Protein AF-A0A6I4TCM5-F1 (afdb_monomer_lite)

pLDDT: mean 86.2, std 10.58, range [51.59, 96.62]

Foldseek 3Di:
DDKDKAPVSLVVQCVDPVVVVCVVVCVVQVVVCVVPPDNIRQMEEEEEPPDDCVVVVDDPVAFPDWDDDVQWIWTWHQDDPVRRIYIYIYGD

Radius of gyration: 12.42 Å; chains: 1; bounding box: 27×29×29 Å

Structure (mmCIF, N/CA/C/O backbone):
data_AF-A0A6I4TCM5-F1
#
_entry.id   AF-A0A6I4TCM5-F1
#
loop_
_atom_site.group_PDB
_atom_site.id
_atom_site.type_symbol
_atom_site.label_atom_id
_atom_site.label_alt_id
_atom_site.label_comp_id
_atom_site.label_asym_id
_atom_site.label_entity_id
_atom_site.label_seq_id
_atom_site.pdbx_PDB_ins_code
_atom_site.Cartn_x
_atom_site.Cartn_y
_atom_site.Cartn_z
_atom_site.occupancy
_atom_site.B_iso_or_equiv
_atom_site.auth_seq_id
_atom_site.auth_comp_id
_atom_site.auth_asym_id
_atom_site.auth_atom_id
_atom_site.pdbx_PDB_model_num
ATOM 1 N N . MET A 1 1 ? -11.562 -1.858 0.340 1.00 87.38 1 MET A N 1
ATOM 2 C CA . MET A 1 1 ? -10.214 -2.125 -0.186 1.00 87.38 1 MET A CA 1
ATOM 3 C C . MET A 1 1 ? -10.037 -1.417 -1.518 1.00 87.38 1 MET A C 1
ATOM 5 O O . MET A 1 1 ? -10.888 -1.559 -2.390 1.00 87.38 1 MET A O 1
ATOM 9 N N . ILE A 1 2 ? -8.963 -0.645 -1.654 1.00 92.62 2 ILE A N 1
ATOM 10 C CA . ILE A 1 2 ? -8.508 0.007 -2.889 1.00 92.62 2 ILE A CA 1
ATOM 11 C C . ILE A 1 2 ? -7.282 -0.769 -3.370 1.00 92.62 2 ILE A C 1
ATOM 13 O O . ILE A 1 2 ? -6.430 -1.094 -2.549 1.00 92.62 2 ILE A O 1
ATOM 17 N N . VAL A 1 3 ? -7.198 -1.076 -4.664 1.00 92.62 3 VAL A N 1
ATOM 18 C CA . VAL A 1 3 ? -6.056 -1.775 -5.270 1.00 92.62 3 VAL A CA 1
ATOM 19 C C . VAL A 1 3 ? -5.538 -0.935 -6.428 1.00 92.62 3 VAL A C 1
ATOM 21 O O . VAL A 1 3 ? -6.327 -0.519 -7.271 1.00 92.62 3 VAL A O 1
ATOM 24 N N . LEU A 1 4 ? -4.232 -0.695 -6.450 1.00 91.12 4 LEU A N 1
ATOM 25 C CA . LEU A 1 4 ? -3.523 0.110 -7.438 1.00 91.12 4 LEU A CA 1
ATOM 26 C C . LEU A 1 4 ? -2.500 -0.798 -8.122 1.00 91.12 4 LEU A C 1
ATOM 28 O O . LEU A 1 4 ? -1.723 -1.478 -7.446 1.00 91.12 4 LEU A O 1
ATOM 32 N N . ARG A 1 5 ? -2.530 -0.851 -9.451 1.00 87.12 5 ARG A N 1
ATOM 33 C CA . ARG A 1 5 ? -1.666 -1.717 -10.268 1.00 87.12 5 ARG A CA 1
ATOM 34 C C . ARG A 1 5 ? -0.850 -0.941 -11.289 1.00 87.12 5 ARG A C 1
ATOM 36 O O . ARG A 1 5 ? 0.110 -1.474 -11.824 1.00 87.12 5 ARG A O 1
ATOM 43 N N . THR A 1 6 ? -1.233 0.299 -11.563 1.00 84.75 6 THR A N 1
ATOM 44 C CA . THR A 1 6 ? -0.600 1.140 -12.578 1.00 84.75 6 THR A CA 1
ATOM 45 C C . THR A 1 6 ? -0.170 2.482 -12.000 1.00 84.75 6 THR A C 1
ATOM 47 O O . THR A 1 6 ? -0.737 2.961 -11.014 1.00 84.75 6 THR A O 1
ATOM 50 N N . ALA A 1 7 ? 0.790 3.134 -12.661 1.00 83.75 7 ALA A N 1
ATOM 51 C CA . ALA A 1 7 ? 1.219 4.489 -12.310 1.00 83.75 7 ALA A CA 1
ATOM 52 C C . ALA A 1 7 ? 0.063 5.495 -12.336 1.00 83.75 7 ALA A C 1
ATOM 54 O O . ALA A 1 7 ? -0.093 6.274 -11.404 1.00 83.75 7 ALA A O 1
ATOM 55 N N . GLY A 1 8 ? -0.814 5.418 -13.341 1.00 86.44 8 GLY A N 1
ATOM 56 C CA . GLY A 1 8 ? -1.961 6.323 -13.440 1.00 86.44 8 GLY A CA 1
ATOM 57 C C . GLY A 1 8 ? -2.978 6.154 -12.304 1.00 86.44 8 GLY A C 1
ATOM 58 O O . GLY A 1 8 ? -3.518 7.144 -11.812 1.00 86.44 8 GLY A O 1
ATOM 59 N N . GLU A 1 9 ? -3.234 4.919 -11.859 1.00 91.06 9 GLU A N 1
ATOM 60 C CA . GLU A 1 9 ? -4.093 4.662 -10.692 1.00 91.06 9 GLU A CA 1
ATOM 61 C C . GLU A 1 9 ? -3.465 5.197 -9.408 1.00 91.06 9 GLU A C 1
ATOM 63 O O . GLU A 1 9 ? -4.166 5.777 -8.576 1.00 91.06 9 GLU A O 1
ATOM 68 N N . LEU A 1 10 ? -2.151 5.023 -9.260 1.00 90.38 10 LEU A N 1
ATOM 69 C CA . LEU A 1 10 ? -1.411 5.528 -8.117 1.00 90.38 10 LEU A CA 1
ATOM 70 C C . LEU A 1 10 ? -1.421 7.058 -8.070 1.00 90.38 10 LEU A C 1
ATOM 72 O O . LEU A 1 10 ? -1.788 7.621 -7.042 1.00 90.38 10 LEU A O 1
ATOM 76 N N . ASP A 1 11 ? -1.128 7.730 -9.181 1.00 90.56 11 ASP A N 1
ATOM 77 C CA . ASP A 1 11 ? -1.164 9.192 -9.277 1.00 90.56 11 ASP A CA 1
ATOM 78 C C . ASP A 1 11 ? -2.555 9.745 -8.933 1.00 90.56 11 ASP A C 1
ATOM 80 O O . ASP A 1 11 ? -2.701 10.683 -8.141 1.00 90.56 11 ASP A O 1
ATOM 84 N N . ALA A 1 12 ? -3.607 9.128 -9.482 1.00 92.12 12 ALA A N 1
ATOM 85 C CA . ALA A 1 12 ? -4.984 9.505 -9.182 1.00 92.12 12 ALA A CA 1
ATOM 86 C C . ALA A 1 12 ? -5.329 9.289 -7.700 1.00 92.12 12 ALA A C 1
ATOM 88 O O . ALA A 1 12 ? -6.032 10.106 -7.098 1.00 92.12 12 ALA A O 1
ATOM 89 N N . PHE A 1 13 ? -4.826 8.210 -7.098 1.00 93.88 13 PHE A N 1
ATOM 90 C CA . PHE A 1 13 ? -5.023 7.915 -5.686 1.00 93.88 13 PHE A CA 1
ATOM 91 C C . PHE A 1 13 ? -4.293 8.910 -4.778 1.00 93.88 13 PHE A C 1
ATOM 93 O O . PHE A 1 13 ? -4.917 9.433 -3.852 1.00 93.88 13 PHE A O 1
ATOM 100 N N . LEU A 1 14 ? -3.027 9.233 -5.058 1.00 94.06 14 LEU A N 1
ATOM 101 C CA . LEU A 1 14 ? -2.219 10.189 -4.287 1.00 94.06 14 LEU A CA 1
ATOM 102 C C . LEU A 1 14 ? -2.812 11.608 -4.299 1.00 94.06 14 LEU A C 1
ATOM 104 O O . LEU A 1 14 ? -2.639 12.372 -3.350 1.00 94.06 14 LEU A O 1
ATOM 108 N N . ALA A 1 15 ? -3.613 11.952 -5.312 1.00 95.50 15 ALA A N 1
ATOM 109 C CA . ALA A 1 15 ? -4.364 13.206 -5.333 1.00 95.50 15 ALA A CA 1
ATOM 110 C C . ALA A 1 15 ? -5.517 13.268 -4.302 1.00 95.50 15 ALA A C 1
ATOM 112 O O . ALA A 1 15 ? -6.000 14.363 -3.989 1.00 95.50 15 ALA A O 1
ATOM 113 N N . THR A 1 16 ? -5.963 12.129 -3.761 1.00 96.56 16 THR A N 1
ATOM 114 C CA . THR A 1 16 ? -7.034 12.048 -2.751 1.00 96.56 16 THR A CA 1
ATOM 115 C C . THR A 1 16 ? -6.516 12.316 -1.329 1.00 96.56 16 THR A C 1
ATOM 117 O O . THR A 1 16 ? -5.324 12.158 -1.070 1.00 96.56 16 THR A O 1
ATOM 120 N N . PRO A 1 17 ? -7.384 12.673 -0.357 1.00 96.62 17 PRO A N 1
ATOM 121 C CA . PRO A 1 17 ? -6.962 12.839 1.038 1.00 96.62 17 PRO A CA 1
ATOM 122 C C . PRO A 1 17 ? -6.295 11.589 1.627 1.00 96.62 17 PRO A C 1
ATOM 124 O O . PRO A 1 17 ? -5.246 11.696 2.251 1.00 96.62 17 PRO A O 1
ATOM 127 N N . LEU A 1 18 ? -6.863 10.405 1.369 1.00 94.25 18 LEU A N 1
ATOM 128 C CA . LEU A 1 18 ? -6.298 9.138 1.835 1.00 94.25 18 LEU A CA 1
ATOM 129 C C . LEU A 1 18 ? -4.949 8.844 1.171 1.00 94.25 18 LEU A C 1
ATOM 131 O O . LEU A 1 18 ? -4.033 8.379 1.839 1.00 94.25 18 LEU A O 1
ATOM 135 N N . GLY A 1 19 ? -4.814 9.157 -0.118 1.00 94.38 19 GLY A N 1
ATOM 136 C CA . GLY A 1 19 ? -3.546 9.025 -0.828 1.00 94.38 19 GLY A CA 1
ATOM 137 C C . GLY A 1 19 ? -2.435 9.846 -0.189 1.00 94.38 19 GLY A C 1
ATOM 138 O O . GLY A 1 19 ? -1.380 9.296 0.110 1.00 94.38 19 GLY A O 1
ATOM 139 N N . ARG A 1 20 ? -2.710 11.116 0.128 1.00 95.25 20 ARG A N 1
ATOM 140 C CA . ARG A 1 20 ? -1.766 12.001 0.833 1.00 95.25 20 ARG A CA 1
ATOM 141 C C . ARG A 1 20 ? -1.410 11.512 2.236 1.00 95.25 20 ARG A C 1
ATOM 143 O O . ARG A 1 20 ? -0.283 11.704 2.673 1.00 95.25 20 ARG A O 1
ATOM 150 N N . GLU A 1 21 ? -2.349 10.883 2.948 1.00 95.94 21 GLU A N 1
ATOM 151 C CA . GLU A 1 21 ? -2.067 10.251 4.249 1.00 95.94 21 GLU A CA 1
ATOM 152 C C . GLU A 1 21 ? -1.064 9.093 4.102 1.00 95.94 21 GLU A C 1
ATOM 154 O O . GLU A 1 21 ? -0.191 8.923 4.950 1.00 95.94 21 GLU A O 1
ATOM 159 N N . THR A 1 22 ? -1.173 8.311 3.025 1.00 95.06 22 THR A N 1
ATOM 160 C CA . THR A 1 22 ? -0.331 7.128 2.777 1.00 95.06 22 THR A CA 1
ATOM 161 C C . THR A 1 22 ? 0.958 7.411 2.002 1.00 95.06 22 THR A C 1
ATOM 163 O O . THR A 1 22 ? 1.861 6.578 1.998 1.00 95.06 22 THR A O 1
ATOM 166 N N . GLU A 1 23 ? 1.065 8.572 1.355 1.00 94.75 23 GLU A N 1
ATOM 167 C CA . GLU A 1 23 ? 2.187 8.959 0.491 1.00 94.75 23 GLU A CA 1
ATOM 168 C C . GLU A 1 23 ? 3.565 8.792 1.156 1.00 94.75 23 GLU A C 1
ATOM 170 O O . GLU A 1 23 ? 4.432 8.186 0.525 1.00 94.75 23 GLU A O 1
ATOM 175 N N . PRO A 1 24 ? 3.787 9.195 2.428 1.00 95.50 24 PRO A N 1
ATOM 176 C CA . PRO A 1 24 ? 5.091 9.022 3.075 1.00 95.50 24 PRO A CA 1
ATOM 177 C C . PRO A 1 24 ? 5.512 7.556 3.250 1.00 95.50 24 PRO A C 1
ATOM 179 O O . PRO A 1 24 ? 6.698 7.280 3.402 1.00 95.50 24 PRO A O 1
ATOM 182 N N . ILE A 1 25 ? 4.549 6.628 3.249 1.00 95.19 25 ILE A N 1
ATOM 183 C CA . ILE A 1 25 ? 4.791 5.183 3.349 1.00 95.19 25 ILE A CA 1
ATOM 184 C C . ILE A 1 25 ? 5.052 4.599 1.956 1.00 95.19 25 ILE A C 1
ATOM 186 O O . ILE A 1 25 ? 5.904 3.733 1.798 1.00 95.19 25 ILE A O 1
ATOM 190 N N . ILE A 1 26 ? 4.330 5.075 0.936 1.00 92.12 26 ILE A N 1
ATOM 191 C CA . ILE A 1 26 ? 4.416 4.553 -0.435 1.00 92.12 26 ILE A CA 1
ATOM 192 C C . ILE A 1 26 ? 5.668 5.065 -1.161 1.00 92.12 26 ILE A C 1
ATOM 194 O O . ILE A 1 26 ? 6.319 4.289 -1.857 1.00 92.12 26 ILE A O 1
ATOM 198 N N . ALA A 1 27 ? 6.022 6.344 -1.012 1.00 91.19 27 ALA A N 1
ATOM 199 C CA . ALA A 1 27 ? 7.084 6.981 -1.795 1.00 91.19 27 ALA A CA 1
ATOM 200 C C . ALA A 1 27 ? 8.451 6.261 -1.721 1.00 91.19 27 ALA A C 1
ATOM 202 O O . ALA A 1 27 ? 9.026 6.015 -2.783 1.00 91.19 27 ALA A O 1
ATOM 203 N N . PRO A 1 28 ? 8.941 5.809 -0.545 1.00 90.19 28 PRO A N 1
ATOM 204 C CA . PRO A 1 28 ? 10.195 5.056 -0.466 1.00 90.19 28 PRO A CA 1
ATOM 205 C C . PRO A 1 28 ? 10.172 3.735 -1.248 1.00 90.19 28 PRO A C 1
ATOM 207 O O . PRO A 1 28 ? 11.216 3.251 -1.678 1.00 90.19 28 PRO A O 1
ATOM 210 N N . HIS A 1 29 ? 8.999 3.124 -1.441 1.00 87.81 29 HIS A N 1
ATOM 211 C CA . HIS A 1 29 ? 8.869 1.920 -2.269 1.00 87.81 29 HIS A CA 1
ATOM 212 C C . HIS A 1 29 ? 8.987 2.236 -3.740 1.00 87.81 29 HIS A C 1
ATOM 214 O O . HIS A 1 29 ? 9.661 1.508 -4.457 1.00 87.81 29 HIS A O 1
ATOM 220 N N . LEU A 1 30 ? 8.361 3.324 -4.182 1.00 85.00 30 LEU A N 1
ATOM 221 C CA . LEU A 1 30 ? 8.427 3.752 -5.576 1.00 85.00 30 LEU A CA 1
ATOM 222 C C . LEU A 1 30 ? 9.853 4.124 -5.973 1.00 85.00 30 LEU A C 1
ATOM 224 O O . LEU A 1 30 ? 10.287 3.747 -7.054 1.00 85.00 30 LEU A O 1
ATOM 228 N N . GLU A 1 31 ? 10.591 4.802 -5.092 1.00 84.50 31 GLU A N 1
ATOM 229 C CA . GLU A 1 31 ? 12.005 5.120 -5.317 1.00 84.50 31 GLU A CA 1
ATOM 230 C C . GLU A 1 31 ? 12.844 3.850 -5.490 1.00 84.50 31 GLU A C 1
ATOM 232 O O . GLU A 1 31 ? 13.593 3.742 -6.458 1.00 84.50 31 GLU A O 1
ATOM 237 N N . ARG A 1 32 ? 12.662 2.855 -4.610 1.00 79.94 32 ARG A N 1
ATOM 238 C CA . ARG A 1 32 ? 13.351 1.559 -4.723 1.00 79.94 32 ARG A CA 1
ATOM 239 C C . ARG A 1 32 ? 12.954 0.800 -5.982 1.00 79.94 32 ARG A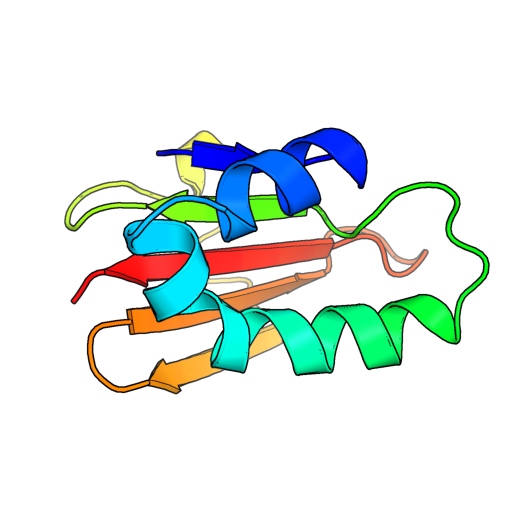 C 1
ATOM 241 O O . ARG A 1 32 ? 13.809 0.199 -6.615 1.00 79.94 32 ARG A O 1
ATOM 248 N N . LEU A 1 33 ? 11.672 0.809 -6.341 1.00 76.44 33 LEU A N 1
ATOM 249 C CA . LEU A 1 33 ? 11.167 0.121 -7.528 1.00 76.44 33 LEU A CA 1
ATOM 250 C C . LEU A 1 33 ? 11.626 0.793 -8.821 1.00 76.44 33 LEU A C 1
ATOM 252 O O . LEU A 1 33 ? 11.846 0.085 -9.789 1.00 76.44 33 LEU A O 1
ATOM 256 N N . ALA A 1 34 ? 11.830 2.112 -8.835 1.00 75.62 34 ALA A N 1
ATOM 257 C CA . ALA A 1 34 ? 12.348 2.833 -9.997 1.00 75.62 34 ALA A CA 1
ATOM 258 C C . ALA A 1 34 ? 13.789 2.435 -10.369 1.00 75.62 34 ALA A C 1
ATOM 260 O O . ALA A 1 34 ? 14.209 2.662 -11.503 1.00 75.62 34 ALA A O 1
ATOM 261 N N . GLU A 1 35 ? 14.550 1.838 -9.442 1.00 67.75 35 GLU A N 1
ATOM 262 C CA . GLU A 1 35 ? 15.864 1.246 -9.740 1.00 67.75 35 GLU A CA 1
ATOM 263 C C . GLU A 1 35 ? 15.756 -0.037 -10.578 1.00 67.75 35 GLU A C 1
ATOM 265 O O . GLU A 1 35 ? 16.730 -0.455 -11.209 1.00 67.75 35 GLU A O 1
ATOM 270 N N . TYR A 1 36 ? 14.575 -0.652 -10.609 1.00 59.06 36 TYR A N 1
ATOM 271 C CA . TYR A 1 36 ? 14.274 -1.820 -11.413 1.00 59.06 36 TYR A CA 1
ATOM 272 C C . TYR A 1 36 ? 13.431 -1.380 -12.619 1.00 59.06 36 TYR A C 1
ATOM 274 O O . TYR A 1 36 ? 12.434 -0.682 -12.468 1.00 59.06 36 TYR A O 1
ATOM 282 N N . GLU A 1 37 ? 13.803 -1.781 -13.838 1.00 55.59 37 GLU A N 1
ATOM 283 C CA . GLU A 1 37 ? 13.030 -1.494 -15.063 1.00 55.59 37 GLU A CA 1
ATOM 284 C C . GLU A 1 37 ? 11.729 -2.325 -15.128 1.00 55.59 37 GLU A C 1
ATOM 286 O O . GLU A 1 37 ? 11.454 -3.006 -16.114 1.00 55.59 37 GLU A O 1
ATOM 291 N N . PHE A 1 38 ? 10.928 -2.331 -14.061 1.00 56.16 38 PHE A N 1
ATOM 292 C CA . PHE A 1 38 ? 9.608 -2.940 -14.084 1.00 56.16 38 PHE A CA 1
ATOM 293 C C . PHE A 1 38 ? 8.624 -1.951 -14.706 1.00 56.16 38 PHE A C 1
ATOM 295 O O . PHE A 1 38 ? 8.358 -0.878 -14.168 1.00 56.16 38 PHE A O 1
ATOM 302 N N . GLU A 1 39 ? 8.080 -2.328 -15.864 1.00 51.59 39 GLU A N 1
ATOM 303 C CA . GLU A 1 39 ? 7.007 -1.587 -16.539 1.00 51.59 39 GLU A CA 1
ATOM 304 C C . GLU A 1 39 ? 5.726 -1.517 -15.677 1.00 51.59 39 GLU A C 1
ATOM 306 O O . GLU A 1 39 ? 4.914 -0.606 -15.850 1.00 51.59 39 GLU A O 1
ATOM 311 N N . ASP A 1 40 ? 5.591 -2.428 -14.703 1.00 56.75 40 ASP A N 1
ATOM 312 C CA . ASP A 1 40 ? 4.487 -2.518 -13.751 1.00 56.75 40 ASP A CA 1
ATOM 313 C C . ASP A 1 40 ? 4.945 -2.162 -12.325 1.00 56.75 40 ASP A C 1
ATOM 315 O O . ASP A 1 40 ? 5.957 -2.657 -11.825 1.00 56.75 40 ASP A O 1
ATOM 319 N N . ILE A 1 41 ? 4.168 -1.331 -11.626 1.00 60.84 41 ILE A N 1
ATOM 320 C CA . ILE A 1 41 ? 4.396 -1.054 -10.200 1.00 60.84 41 ILE A CA 1
ATOM 321 C C . ILE A 1 41 ? 4.088 -2.332 -9.406 1.00 60.84 41 ILE A C 1
ATOM 323 O O . ILE A 1 41 ? 3.141 -3.057 -9.726 1.00 60.84 41 ILE A O 1
ATOM 327 N N . ALA A 1 42 ? 4.829 -2.582 -8.319 1.00 69.44 42 ALA A N 1
ATOM 328 C CA . ALA A 1 42 ? 4.365 -3.499 -7.280 1.00 69.44 42 ALA A CA 1
ATOM 329 C C . ALA A 1 42 ? 2.906 -3.174 -6.916 1.00 69.44 42 ALA A C 1
ATOM 331 O O . ALA A 1 42 ? 2.502 -2.014 -6.821 1.00 69.44 42 ALA A O 1
ATOM 332 N N . ALA A 1 43 ? 2.087 -4.198 -6.725 1.00 85.75 43 ALA A N 1
ATOM 333 C CA . ALA A 1 43 ? 0.673 -3.979 -6.484 1.00 85.75 43 ALA A CA 1
ATOM 334 C C . ALA A 1 43 ? 0.458 -3.358 -5.100 1.00 85.75 43 ALA A C 1
ATOM 336 O O . ALA A 1 43 ? 0.891 -3.914 -4.093 1.00 85.75 43 ALA A O 1
ATOM 337 N N . ILE A 1 44 ? -0.235 -2.223 -5.025 1.00 89.75 44 ILE A N 1
ATOM 338 C CA . ILE A 1 44 ? -0.502 -1.551 -3.749 1.00 89.75 44 ILE A CA 1
ATOM 339 C C . ILE A 1 44 ? -1.957 -1.796 -3.365 1.00 89.75 44 ILE A C 1
ATOM 341 O O . ILE A 1 44 ? -2.861 -1.548 -4.164 1.00 89.75 44 ILE A O 1
ATOM 345 N N . ALA A 1 45 ? -2.212 -2.254 -2.141 1.00 92.44 45 ALA A N 1
ATOM 346 C CA . ALA A 1 45 ? -3.563 -2.332 -1.595 1.00 92.44 45 ALA A CA 1
ATOM 347 C C . ALA A 1 45 ? -3.703 -1.458 -0.350 1.00 92.44 45 ALA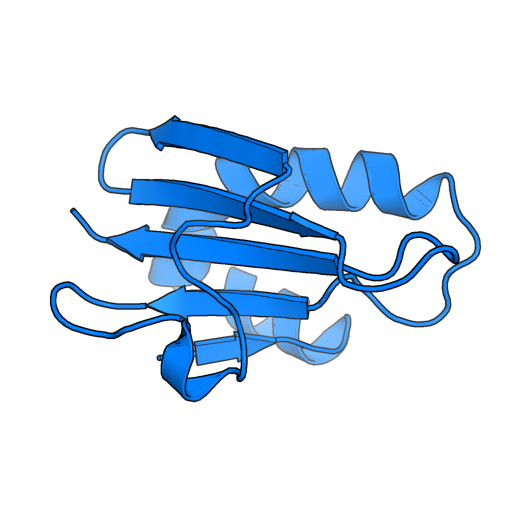 A C 1
ATOM 349 O O . ALA A 1 45 ? -2.930 -1.585 0.592 1.00 92.44 45 ALA A O 1
ATOM 350 N N . VAL A 1 46 ? -4.742 -0.625 -0.308 1.00 92.06 46 VAL A N 1
ATOM 351 C CA . VAL A 1 46 ? -5.110 0.160 0.876 1.00 92.06 46 VAL A CA 1
ATOM 352 C C . VAL A 1 46 ? -6.439 -0.354 1.411 1.00 92.06 46 VAL A C 1
ATOM 354 O O . VAL A 1 46 ? -7.452 -0.372 0.701 1.00 92.06 46 VAL A O 1
ATOM 357 N N . ARG A 1 47 ? -6.44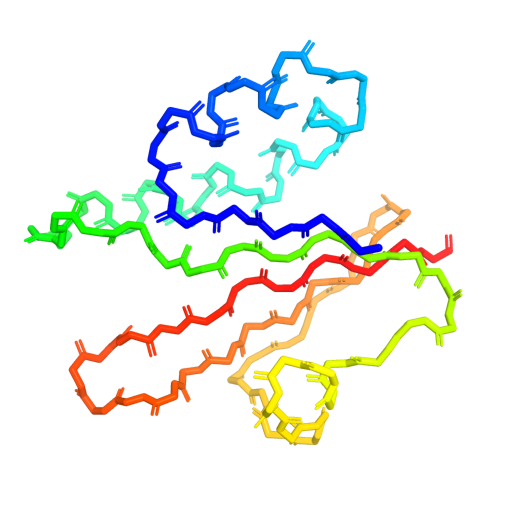4 -0.809 2.662 1.00 92.44 47 ARG A N 1
ATOM 358 C CA . ARG A 1 47 ? -7.573 -1.521 3.263 1.00 92.44 47 ARG A CA 1
ATOM 359 C C . ARG A 1 47 ? -7.986 -0.953 4.617 1.00 92.44 47 ARG A C 1
ATOM 361 O O . ARG A 1 47 ? -7.179 -0.398 5.363 1.00 92.44 47 ARG A O 1
ATOM 368 N N . GLY A 1 48 ? -9.273 -1.086 4.915 1.00 87.75 48 GLY A N 1
ATOM 369 C CA . GLY A 1 48 ? -9.849 -0.717 6.204 1.00 87.75 48 GLY A CA 1
ATOM 370 C C . GLY A 1 48 ? -9.692 -1.816 7.262 1.00 87.75 48 GLY A C 1
ATOM 371 O O . GLY A 1 48 ? -9.364 -2.962 6.932 1.00 87.75 48 GLY A O 1
ATOM 372 N N . PRO A 1 49 ? -9.972 -1.496 8.537 1.00 80.69 49 PRO A N 1
ATOM 373 C CA . PRO A 1 49 ? -9.999 -2.487 9.603 1.00 80.69 49 PRO A CA 1
ATOM 374 C C . PRO A 1 49 ? -11.042 -3.574 9.300 1.00 80.69 49 PRO A C 1
ATOM 376 O O . PRO A 1 49 ? -12.181 -3.281 8.938 1.00 80.69 49 PRO A O 1
ATOM 379 N N . GLY A 1 50 ? -10.642 -4.840 9.437 1.00 81.44 50 GLY A N 1
ATOM 380 C CA . GLY A 1 50 ? -11.486 -6.011 9.166 1.00 81.44 50 GLY A CA 1
ATOM 381 C C . GLY A 1 50 ? -11.395 -6.574 7.741 1.00 81.44 50 GLY A C 1
ATOM 382 O O . GLY A 1 50 ? -11.882 -7.677 7.498 1.00 81.44 50 GLY A O 1
ATOM 383 N N . GLU A 1 51 ? -10.737 -5.884 6.807 1.00 85.56 51 GLU A N 1
ATOM 384 C CA . GLU A 1 51 ? -10.449 -6.428 5.475 1.00 85.56 51 GLU A CA 1
ATOM 385 C C . GLU A 1 51 ? -9.214 -7.347 5.523 1.00 85.56 51 GLU A C 1
ATOM 387 O O . GLU A 1 51 ? -8.242 -7.057 6.219 1.00 85.56 51 GLU A O 1
ATOM 392 N N . SER A 1 52 ? -9.218 -8.463 4.783 1.00 85.31 52 SER A N 1
ATOM 393 C CA . SER A 1 52 ? -8.145 -9.475 4.809 1.00 85.31 52 SER A CA 1
ATOM 394 C C . SER A 1 52 ? -7.375 -9.547 3.489 1.00 85.31 52 SER A C 1
ATOM 396 O O . SER A 1 52 ? -7.992 -9.589 2.423 1.00 85.31 52 SER A O 1
ATOM 398 N N . VAL A 1 53 ? -6.044 -9.684 3.554 1.00 86.94 53 VAL A N 1
ATOM 399 C CA . VAL A 1 53 ? -5.182 -9.947 2.383 1.00 86.94 53 VAL A CA 1
ATOM 400 C C . VAL A 1 53 ? -5.506 -11.266 1.676 1.00 86.94 53 VAL A C 1
ATOM 402 O O . VAL A 1 53 ? -5.201 -11.416 0.497 1.00 86.94 53 VAL A O 1
ATOM 405 N N . ARG A 1 54 ? -6.234 -12.185 2.329 1.00 87.81 54 ARG A N 1
ATOM 406 C CA . ARG A 1 54 ? -6.751 -13.406 1.684 1.00 87.81 54 ARG A CA 1
ATOM 407 C C . ARG A 1 54 ? -7.633 -13.102 0.473 1.00 87.81 54 ARG A C 1
ATOM 409 O O . ARG A 1 54 ? -7.671 -13.890 -0.464 1.00 87.81 54 ARG A O 1
ATOM 416 N N . SER A 1 55 ? -8.314 -11.954 0.466 1.00 85.81 55 SER A N 1
ATOM 417 C CA . SER A 1 55 ? -9.111 -11.500 -0.685 1.00 85.81 55 SER A CA 1
ATOM 418 C C . SER A 1 55 ? -8.267 -11.165 -1.922 1.00 85.81 55 SER A C 1
ATOM 420 O O . SER A 1 55 ? -8.789 -11.164 -3.032 1.00 85.81 55 SER A O 1
ATOM 422 N N . LEU A 1 56 ? -6.963 -10.943 -1.737 1.00 84.75 56 LEU A N 1
ATOM 423 C CA . LEU A 1 56 ? -5.968 -10.742 -2.791 1.00 84.75 56 LEU A CA 1
ATOM 424 C C . LEU A 1 56 ? -5.248 -12.050 -3.165 1.00 84.75 56 LEU A C 1
ATOM 426 O O . LEU A 1 56 ? -4.321 -12.027 -3.968 1.00 84.75 56 LEU A O 1
ATOM 430 N N . GLY A 1 57 ? -5.655 -13.182 -2.578 1.00 86.81 57 GLY A N 1
ATOM 431 C CA . GLY A 1 57 ? -4.984 -14.473 -2.735 1.00 86.81 57 GLY A CA 1
ATOM 432 C C . GLY A 1 57 ? -3.694 -14.616 -1.922 1.00 86.81 57 GLY A C 1
ATOM 433 O O . GLY A 1 57 ? -2.958 -15.571 -2.145 1.00 86.81 57 GLY A O 1
ATOM 434 N N . LEU A 1 58 ? -3.416 -13.695 -0.992 1.00 87.00 58 LEU A N 1
ATOM 435 C CA . LEU A 1 58 ? -2.206 -13.706 -0.167 1.00 87.00 58 LEU A CA 1
ATOM 436 C C . LEU A 1 58 ? -2.412 -14.471 1.143 1.00 87.00 58 LEU A C 1
ATOM 438 O O . LEU A 1 58 ? -3.492 -14.433 1.747 1.00 87.00 58 LEU A O 1
ATOM 442 N N . ASP A 1 59 ? -1.350 -15.125 1.608 1.00 85.62 59 ASP A N 1
ATOM 443 C CA . ASP A 1 59 ? -1.291 -15.679 2.957 1.00 85.62 59 ASP A CA 1
ATOM 444 C C . ASP A 1 59 ? -0.945 -14.558 3.959 1.00 85.62 59 ASP A C 1
ATOM 446 O O . ASP A 1 59 ? 0.113 -13.939 3.822 1.00 85.62 59 ASP A O 1
ATOM 450 N N . PRO A 1 60 ? -1.813 -14.258 4.949 1.00 84.38 60 PRO A N 1
ATOM 451 C CA . PRO A 1 60 ? -1.560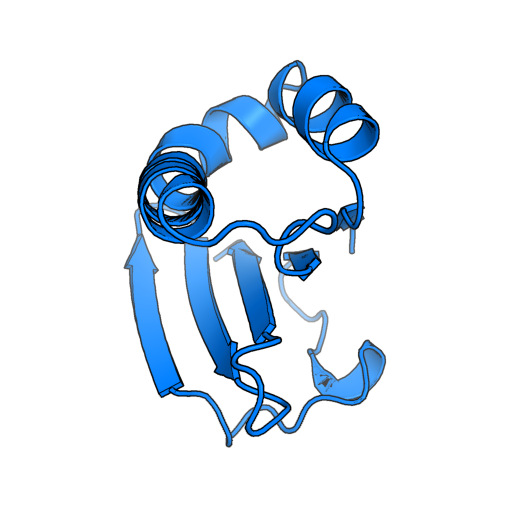 -13.206 5.935 1.00 84.38 60 PRO A CA 1
ATOM 452 C C . PRO A 1 60 ? -0.301 -13.425 6.775 1.00 84.38 60 PRO A C 1
ATOM 454 O O . PRO A 1 60 ? 0.241 -12.452 7.284 1.00 84.38 60 PRO A O 1
ATOM 457 N N . ASP A 1 61 ? 0.162 -14.667 6.912 1.00 85.69 61 ASP A N 1
ATOM 458 C CA . ASP A 1 61 ? 1.336 -14.986 7.727 1.00 85.69 61 ASP A CA 1
ATOM 459 C C . ASP A 1 61 ? 2.634 -15.030 6.895 1.00 85.69 61 ASP A C 1
ATOM 461 O O . ASP A 1 61 ? 3.722 -15.213 7.439 1.00 85.69 61 ASP A O 1
ATOM 465 N N . CYS A 1 62 ? 2.540 -14.851 5.572 1.00 85.56 62 CYS A N 1
ATOM 466 C CA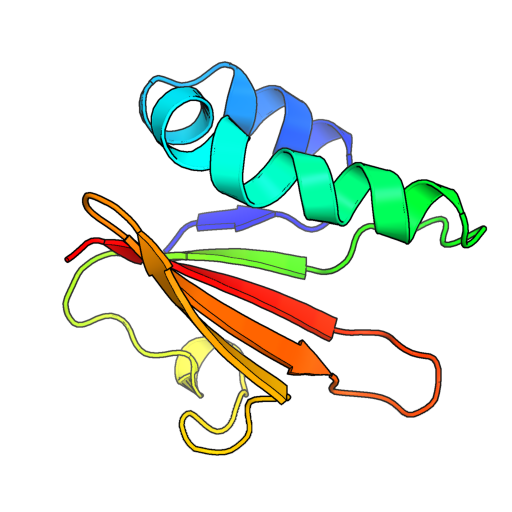 . CYS A 1 62 ? 3.665 -14.931 4.641 1.00 85.56 62 CYS A CA 1
ATOM 467 C C . CYS A 1 62 ? 3.996 -13.551 4.061 1.00 85.56 62 CYS A C 1
ATOM 469 O O . CYS A 1 62 ? 3.760 -13.282 2.883 1.00 85.56 62 CYS A O 1
ATOM 471 N N . TYR A 1 63 ? 4.511 -12.663 4.908 1.00 87.75 63 TYR A N 1
ATOM 472 C CA . TYR A 1 63 ? 5.063 -11.365 4.516 1.00 87.75 63 TYR A CA 1
ATOM 473 C C . TYR A 1 63 ? 6.591 -11.377 4.641 1.00 87.75 63 TYR A C 1
ATOM 475 O O . TYR A 1 63 ? 7.158 -12.086 5.472 1.00 87.75 63 TYR A O 1
ATOM 483 N N . GLU A 1 64 ? 7.261 -10.564 3.833 1.00 89.50 64 GLU A N 1
ATOM 484 C CA . GLU A 1 64 ? 8.699 -10.321 3.949 1.00 89.50 64 GLU A CA 1
ATOM 485 C C . GLU A 1 64 ? 8.991 -9.444 5.167 1.00 89.50 64 GLU A C 1
ATOM 487 O O . GLU A 1 64 ? 9.844 -9.764 5.995 1.00 89.50 64 GLU A O 1
ATOM 492 N N . TYR A 1 65 ? 8.230 -8.359 5.320 1.00 91.19 65 TYR A N 1
ATOM 493 C CA . TYR A 1 65 ? 8.262 -7.550 6.528 1.00 91.19 65 TYR A CA 1
ATOM 494 C C . TYR A 1 65 ? 6.910 -6.898 6.822 1.00 91.19 65 TYR A C 1
ATOM 496 O O . TYR A 1 65 ? 6.039 -6.766 5.960 1.00 91.19 65 TYR A O 1
ATOM 504 N N . ARG A 1 66 ? 6.772 -6.478 8.081 1.00 94.06 66 ARG A N 1
ATOM 505 C CA . ARG A 1 66 ? 5.634 -5.733 8.617 1.00 94.06 66 ARG A CA 1
ATOM 506 C C . ARG A 1 66 ? 6.155 -4.546 9.417 1.00 94.06 66 ARG A C 1
ATOM 508 O O . ARG A 1 66 ? 7.097 -4.698 10.193 1.00 94.06 66 ARG A O 1
ATOM 515 N N . THR A 1 67 ? 5.578 -3.366 9.232 1.00 95.56 67 THR A N 1
ATOM 516 C CA . THR A 1 67 ? 5.987 -2.134 9.924 1.00 95.56 67 THR A CA 1
ATOM 517 C C . THR A 1 67 ? 4.767 -1.325 10.344 1.00 95.56 67 THR A C 1
ATOM 519 O O . THR A 1 67 ? 3.763 -1.268 9.641 1.00 95.56 67 THR A O 1
ATOM 522 N N . GLU A 1 68 ? 4.835 -0.726 11.530 1.00 95.94 68 GLU A N 1
ATOM 523 C CA . GLU A 1 68 ? 3.761 0.104 12.072 1.00 95.94 68 GLU A CA 1
ATOM 524 C C . GLU A 1 68 ? 4.073 1.582 11.838 1.00 95.94 68 GLU A C 1
ATOM 526 O O . GLU A 1 68 ? 5.160 2.064 12.152 1.00 95.94 68 GLU A O 1
ATOM 531 N N . HIS A 1 69 ? 3.086 2.295 11.309 1.00 94.50 69 HIS A N 1
ATOM 532 C CA . HIS A 1 69 ? 3.103 3.727 11.043 1.00 94.50 69 HIS A CA 1
ATOM 533 C C . HIS A 1 69 ? 1.955 4.398 11.806 1.00 94.50 69 HIS A C 1
ATOM 535 O O . HIS A 1 69 ? 0.973 3.742 12.166 1.00 94.50 69 HIS A O 1
ATOM 541 N N . PRO A 1 70 ? 2.006 5.717 12.042 1.00 94.00 70 PRO A N 1
ATOM 542 C CA . PRO A 1 70 ? 0.860 6.434 12.589 1.00 94.00 70 PRO A CA 1
ATOM 543 C C . PRO A 1 70 ? -0.398 6.243 11.721 1.00 94.00 70 PRO A C 1
ATOM 545 O O . PRO A 1 70 ? -0.486 6.761 10.611 1.00 94.00 70 PRO A O 1
ATOM 548 N N . GLY A 1 71 ? -1.379 5.496 12.235 1.00 93.38 71 GLY A N 1
ATOM 549 C CA . GLY A 1 71 ? -2.663 5.241 11.570 1.00 93.38 71 GLY A CA 1
ATOM 550 C C . GLY A 1 71 ? -2.667 4.104 10.542 1.00 93.38 71 GLY A C 1
ATOM 551 O O . GLY A 1 71 ? -3.733 3.809 9.997 1.00 93.38 71 GLY A O 1
ATOM 552 N N . PHE A 1 72 ? -1.523 3.457 10.284 1.00 96.31 72 PHE A N 1
ATOM 553 C CA . PHE A 1 72 ? -1.413 2.374 9.306 1.00 96.31 72 PHE A CA 1
ATOM 554 C C . PHE A 1 72 ? -0.448 1.272 9.746 1.00 96.31 72 PHE A C 1
ATOM 556 O O . PHE A 1 72 ? 0.589 1.522 10.345 1.00 96.31 72 PHE A O 1
ATOM 563 N N . VAL A 1 73 ? -0.754 0.039 9.366 1.00 95.44 73 VAL A N 1
ATOM 564 C CA . VAL A 1 73 ? 0.190 -1.082 9.355 1.00 95.44 73 VAL A CA 1
ATOM 565 C C . VAL A 1 73 ? 0.529 -1.378 7.907 1.00 95.44 73 VAL A C 1
ATOM 567 O O . VAL A 1 73 ? -0.367 -1.576 7.087 1.00 95.44 73 VAL A O 1
ATOM 570 N N . GLU A 1 74 ? 1.817 -1.410 7.614 1.00 95.25 74 GLU A N 1
ATOM 571 C CA . GLU A 1 74 ? 2.373 -1.785 6.327 1.00 95.25 74 GLU A CA 1
ATOM 572 C C . GLU A 1 74 ? 2.822 -3.248 6.356 1.00 95.25 74 GLU A C 1
ATOM 574 O O . GLU A 1 74 ? 3.498 -3.672 7.294 1.00 95.25 74 GLU A O 1
ATOM 579 N N . GLU A 1 75 ? 2.477 -4.003 5.318 1.00 94.56 75 GLU A N 1
ATOM 580 C CA . GLU A 1 75 ? 2.957 -5.364 5.074 1.00 94.56 75 GLU A CA 1
ATOM 581 C C . GLU A 1 75 ? 3.435 -5.470 3.625 1.00 94.56 75 GLU A C 1
ATOM 583 O O . GLU A 1 75 ? 2.715 -5.074 2.705 1.00 94.56 75 GLU A O 1
ATOM 588 N N . VAL A 1 76 ? 4.631 -6.020 3.414 1.00 91.50 76 VAL A N 1
ATOM 589 C CA . VAL A 1 76 ? 5.152 -6.296 2.070 1.00 91.50 76 VAL A CA 1
ATOM 590 C C . VAL A 1 76 ? 5.240 -7.792 1.839 1.00 91.50 76 VAL A C 1
ATOM 592 O O . VAL A 1 76 ? 5.800 -8.523 2.652 1.00 91.50 76 VAL A O 1
ATOM 595 N N . HIS A 1 77 ? 4.679 -8.249 0.722 1.00 90.56 77 HIS A N 1
ATOM 596 C CA . HIS A 1 77 ? 4.674 -9.652 0.320 1.00 90.56 77 HIS A CA 1
ATOM 597 C C . HIS A 1 77 ? 5.380 -9.800 -1.025 1.00 90.56 77 HIS A C 1
ATOM 599 O O . HIS A 1 77 ? 4.904 -9.252 -2.013 1.00 90.56 77 HIS A O 1
ATOM 605 N N . ILE A 1 78 ? 6.454 -10.581 -1.099 1.00 83.50 78 ILE A N 1
ATOM 606 C CA . ILE A 1 78 ? 7.021 -11.019 -2.381 1.00 83.50 78 ILE A CA 1
ATOM 607 C C . ILE A 1 78 ? 6.308 -12.310 -2.779 1.00 83.50 78 ILE A C 1
ATOM 609 O O . ILE A 1 78 ? 6.262 -13.257 -1.997 1.00 83.50 78 ILE A O 1
ATOM 613 N N . VAL A 1 79 ? 5.717 -12.343 -3.972 1.00 81.06 79 VAL A N 1
ATOM 614 C CA . VAL A 1 79 ? 4.894 -13.480 -4.429 1.00 81.06 79 VAL A CA 1
ATOM 615 C C . VAL A 1 79 ? 5.503 -14.235 -5.606 1.00 81.06 79 VAL A C 1
ATOM 617 O O . VAL A 1 79 ? 4.919 -15.213 -6.069 1.00 81.06 79 VAL A O 1
ATOM 620 N N . SER A 1 80 ? 6.659 -13.793 -6.095 1.00 75.62 80 SER A N 1
ATOM 621 C CA . SER A 1 80 ? 7.370 -14.416 -7.205 1.00 75.62 80 SER A CA 1
ATOM 622 C C . SER A 1 80 ? 8.878 -14.183 -7.092 1.00 75.62 80 SER A C 1
ATOM 624 O O . SER A 1 80 ? 9.327 -13.174 -6.548 1.00 75.62 80 SER A O 1
ATOM 626 N N . ASP A 1 81 ? 9.656 -15.125 -7.627 1.00 71.12 81 ASP A N 1
ATOM 627 C CA . ASP A 1 81 ? 11.125 -15.099 -7.625 1.00 71.12 81 ASP A CA 1
ATOM 628 C C . ASP A 1 81 ? 11.705 -13.986 -8.520 1.00 71.12 81 ASP A C 1
ATOM 630 O O . ASP A 1 81 ? 12.884 -13.651 -8.413 1.00 71.12 81 ASP A O 1
ATOM 634 N N . ASP A 1 82 ? 10.884 -13.401 -9.397 1.00 66.06 82 ASP A N 1
ATOM 635 C CA . ASP A 1 82 ? 11.228 -12.225 -10.207 1.00 66.06 82 ASP A CA 1
ATOM 636 C C . ASP A 1 82 ? 11.134 -10.900 -9.431 1.00 66.06 82 ASP A C 1
ATOM 638 O O . ASP A 1 82 ? 11.416 -9.843 -9.990 1.00 66.06 82 ASP A O 1
ATOM 642 N N . GLY A 1 83 ? 10.776 -10.947 -8.144 1.00 65.00 83 GLY A N 1
ATOM 643 C CA . GLY A 1 83 ? 10.657 -9.770 -7.289 1.00 65.00 83 GLY A CA 1
ATOM 644 C C . GLY A 1 83 ? 9.290 -9.088 -7.355 1.00 65.00 83 GLY A C 1
ATOM 645 O O . GLY A 1 83 ? 9.110 -8.049 -6.719 1.00 65.00 83 GLY A O 1
ATOM 646 N N . PHE A 1 84 ? 8.306 -9.658 -8.064 1.00 72.69 84 PHE A N 1
ATOM 647 C CA . PHE A 1 84 ? 6.942 -9.139 -8.027 1.00 72.69 84 PHE A CA 1
ATOM 648 C C . PHE A 1 84 ? 6.328 -9.309 -6.631 1.00 72.69 84 PHE A C 1
ATOM 650 O O . PHE A 1 84 ? 6.367 -10.385 -6.021 1.00 72.69 84 PHE A O 1
ATOM 657 N N . GLY A 1 85 ? 5.714 -8.239 -6.129 1.00 84.94 85 GLY A N 1
ATOM 658 C CA . GLY A 1 85 ? 5.195 -8.200 -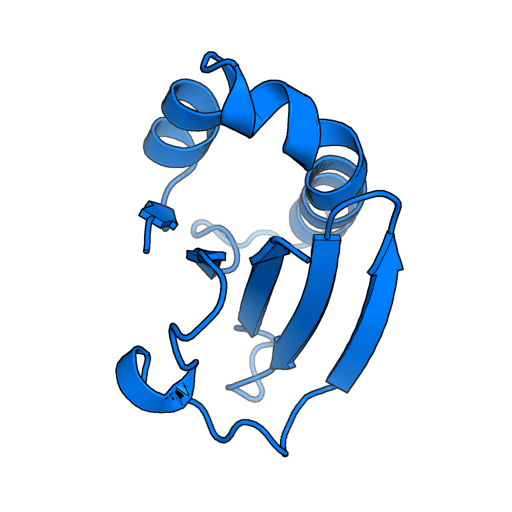4.772 1.00 84.94 85 GLY A CA 1
ATOM 659 C C . GLY A 1 85 ? 4.032 -7.242 -4.561 1.00 84.94 85 GLY A C 1
ATOM 660 O O . GLY A 1 85 ? 3.582 -6.533 -5.465 1.00 84.94 85 GLY A O 1
ATOM 661 N N . TRP A 1 86 ? 3.541 -7.256 -3.328 1.00 90.81 86 TRP A N 1
ATOM 662 C CA . TRP A 1 86 ? 2.469 -6.417 -2.830 1.00 90.81 86 TRP A CA 1
ATOM 663 C C . TRP A 1 86 ? 2.947 -5.523 -1.703 1.00 90.81 86 TRP A C 1
ATOM 665 O O . TRP A 1 86 ? 3.644 -5.986 -0.805 1.00 90.81 86 TRP A O 1
ATOM 675 N N . ILE A 1 87 ? 2.467 -4.285 -1.705 1.00 93.00 87 ILE A N 1
ATOM 676 C CA . ILE A 1 87 ? 2.556 -3.362 -0.576 1.00 93.00 87 ILE A CA 1
ATOM 677 C C . ILE A 1 87 ? 1.137 -3.174 -0.045 1.00 93.00 87 ILE A C 1
ATOM 679 O O . ILE A 1 87 ? 0.264 -2.646 -0.735 1.00 93.00 87 ILE A O 1
ATOM 683 N N . ILE A 1 88 ? 0.881 -3.632 1.174 1.00 94.31 88 ILE A N 1
ATOM 684 C CA . ILE A 1 88 ? -0.437 -3.593 1.802 1.00 94.31 88 ILE A CA 1
ATOM 685 C C . ILE A 1 88 ? -0.419 -2.570 2.931 1.00 94.31 88 ILE A C 1
ATOM 687 O O . ILE A 1 88 ? 0.362 -2.690 3.868 1.00 94.31 88 ILE A O 1
ATOM 691 N N . LEU A 1 89 ? -1.324 -1.596 2.879 1.00 95.62 89 LEU A N 1
ATOM 692 C CA . LEU A 1 89 ? -1.535 -0.603 3.929 1.00 95.62 89 LEU A CA 1
ATOM 693 C C . LEU A 1 89 ? -2.886 -0.835 4.600 1.00 95.62 89 LEU A C 1
ATOM 695 O O . LEU A 1 89 ? -3.941 -0.739 3.971 1.00 95.62 89 LEU A O 1
ATOM 699 N N . THR A 1 90 ? -2.860 -1.117 5.896 1.00 94.81 90 THR A N 1
ATOM 700 C CA . THR A 1 90 ? -4.040 -1.422 6.711 1.00 94.81 90 THR A CA 1
ATOM 701 C C . THR A 1 90 ? -4.284 -0.299 7.695 1.00 94.81 90 THR A C 1
ATOM 703 O O . THR A 1 90 ? -3.437 -0.056 8.548 1.00 94.81 90 THR A O 1
ATOM 706 N N . ARG A 1 91 ? -5.433 0.374 7.618 1.00 93.31 91 ARG A N 1
ATOM 707 C CA . ARG A 1 91 ? -5.769 1.435 8.576 1.00 93.31 91 ARG A CA 1
ATOM 708 C C . ARG A 1 91 ? -6.016 0.843 9.972 1.00 93.31 91 ARG A C 1
ATOM 710 O O . ARG A 1 91 ? -6.813 -0.090 10.093 1.00 93.31 91 ARG A O 1
ATOM 717 N N . THR A 1 92 ? -5.341 1.384 10.989 1.00 88.88 92 THR A N 1
ATOM 718 C CA . THR A 1 92 ? -5.456 0.982 12.410 1.00 88.88 92 THR A CA 1
ATOM 719 C C . THR A 1 92 ? -6.417 1.854 13.195 1.00 88.88 92 THR A C 1
ATOM 721 O O . THR A 1 92 ? -6.423 3.078 12.927 1.00 88.88 92 THR A O 1
#

Sequence (92 aa):
MIVLRTAGELDAFLATPLGRETEPIIAPHLERLAEYEFEDIAAIAVRGPGESVRSLGLDPDCYEYRTEHPGFVEEVHIVSDDGFGWIILTRT

Organism: NCBI:txid1837929

Secondary structure (DSSP, 8-state):
-EEE-SHHHHHHHHTSHHHHHHHHHHHHHHHHHHTTT-SSPPEEEEE-TT--GGGGT--TT--SEEEEETTEEEEEEE-STT--EEEEEEE-